Protein AF-K1TRG9-F1 (afdb_monomer_lite)

Structure (mmCIF, N/CA/C/O backbone):
data_AF-K1TRG9-F1
#
_entry.id   AF-K1TRG9-F1
#
loop_
_atom_site.group_PDB
_atom_site.id
_atom_site.type_symbol
_atom_site.label_atom_id
_atom_site.label_alt_id
_atom_site.label_comp_id
_atom_site.label_asym_id
_atom_site.label_entity_id
_atom_site.label_seq_id
_atom_site.pdbx_PDB_ins_code
_atom_site.Cartn_x
_atom_site.Cartn_y
_atom_site.Cartn_z
_atom_site.occupancy
_atom_site.B_iso_or_equiv
_atom_site.auth_seq_id
_atom_site.auth_comp_id
_atom_site.auth_asym_id
_atom_site.auth_atom_id
_atom_site.pdbx_PDB_model_num
ATOM 1 N N . LYS A 1 1 ? -5.507 -13.548 -14.618 1.00 45.72 1 LYS A N 1
ATOM 2 C CA . LYS A 1 1 ? -4.907 -13.869 -13.300 1.00 45.72 1 LYS A CA 1
ATOM 3 C C . LYS A 1 1 ? -5.043 -12.623 -12.442 1.00 45.72 1 LYS A C 1
ATOM 5 O O . LYS A 1 1 ? -4.689 -11.564 -12.940 1.00 45.72 1 LYS A O 1
ATOM 10 N N . GLN A 1 2 ? -5.684 -12.724 -11.279 1.00 33.47 2 GLN A N 1
ATOM 11 C CA . GLN A 1 2 ? -6.206 -11.573 -10.543 1.00 33.47 2 GLN A CA 1
ATOM 12 C C . GLN A 1 2 ? -5.396 -11.360 -9.267 1.00 33.47 2 GLN A C 1
ATOM 14 O O . GLN A 1 2 ? -5.412 -12.207 -8.379 1.00 33.47 2 GLN A O 1
ATOM 19 N N . PHE A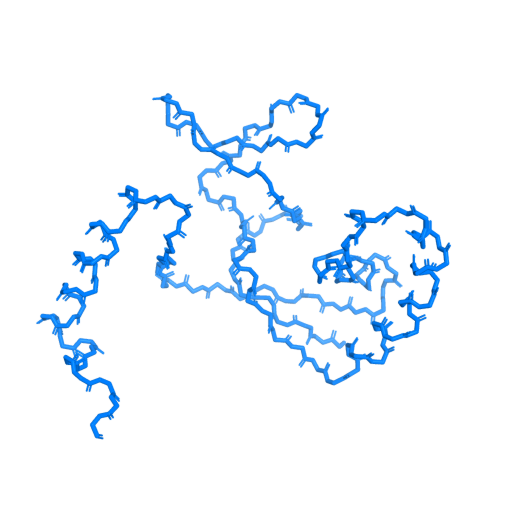 1 3 ? -4.709 -10.228 -9.185 1.00 40.53 3 PHE A N 1
ATOM 20 C CA . PHE A 1 3 ? -4.150 -9.724 -7.939 1.00 40.53 3 PHE A CA 1
ATOM 21 C C . PHE A 1 3 ? -5.210 -8.873 -7.241 1.00 40.53 3 PHE A C 1
ATOM 23 O O . PHE A 1 3 ? -5.925 -8.112 -7.894 1.00 40.53 3 PHE A O 1
ATOM 30 N N . LEU A 1 4 ? -5.359 -9.033 -5.931 1.00 37.81 4 LEU A N 1
ATOM 31 C CA . LEU A 1 4 ? -6.324 -8.290 -5.127 1.00 37.81 4 LEU A CA 1
ATOM 32 C C . LEU A 1 4 ? -5.571 -7.182 -4.399 1.00 37.81 4 LEU A C 1
ATOM 34 O O . LEU A 1 4 ? -4.815 -7.454 -3.477 1.00 37.81 4 LEU A O 1
ATOM 38 N N . LEU A 1 5 ? -5.755 -5.933 -4.806 1.00 41.53 5 LEU A N 1
ATOM 39 C CA . LEU A 1 5 ? -5.336 -4.790 -3.999 1.00 41.53 5 LEU A CA 1
ATOM 40 C C . LEU A 1 5 ? -6.487 -4.421 -3.068 1.00 41.53 5 LEU A C 1
ATOM 42 O O . LEU A 1 5 ? -7.636 -4.363 -3.516 1.00 41.53 5 LEU A O 1
ATOM 46 N N . ASN A 1 6 ? -6.193 -4.134 -1.802 1.00 36.84 6 ASN A N 1
ATOM 47 C CA . ASN A 1 6 ? -7.171 -3.496 -0.936 1.00 36.84 6 ASN A CA 1
ATOM 48 C C . ASN A 1 6 ? -7.014 -1.965 -0.980 1.00 36.84 6 ASN A C 1
ATOM 50 O O . ASN A 1 6 ? -5.927 -1.441 -0.742 1.00 36.84 6 ASN A O 1
ATOM 54 N N . PHE A 1 7 ? -8.157 -1.319 -1.223 1.00 36.22 7 PHE A N 1
ATOM 55 C CA . PHE A 1 7 ? -8.524 0.101 -1.173 1.00 36.22 7 PHE A CA 1
ATOM 56 C C . PHE A 1 7 ? -8.477 0.987 -2.447 1.00 36.22 7 PHE A C 1
ATOM 58 O O . PHE A 1 7 ? -7.432 1.321 -2.993 1.00 36.22 7 PHE A O 1
ATOM 65 N N . ALA A 1 8 ? -9.716 1.417 -2.779 1.00 35.97 8 ALA A N 1
ATOM 66 C CA . ALA A 1 8 ? -10.233 2.683 -3.337 1.00 35.97 8 ALA A CA 1
ATOM 67 C C . ALA A 1 8 ? -10.411 2.907 -4.870 1.00 35.97 8 ALA A C 1
ATOM 69 O O . ALA A 1 8 ? -10.097 2.077 -5.716 1.00 35.97 8 ALA A O 1
ATOM 70 N N . THR A 1 9 ? -11.089 4.008 -5.215 1.00 31.56 9 THR A N 1
ATOM 71 C CA . THR A 1 9 ? -12.160 4.164 -6.221 1.00 31.56 9 THR A CA 1
ATOM 72 C C . THR A 1 9 ? -11.777 4.803 -7.576 1.00 31.56 9 THR A C 1
ATOM 74 O O . THR A 1 9 ? -11.426 5.962 -7.649 1.00 31.56 9 THR A O 1
ATOM 77 N N . GLN A 1 10 ? -11.941 4.034 -8.663 1.00 28.81 10 GLN A N 1
ATOM 78 C CA . GLN A 1 10 ? -12.289 4.402 -10.060 1.00 28.81 10 GLN A CA 1
ATOM 79 C C . GLN A 1 10 ? -11.725 5.702 -10.687 1.00 28.81 10 GLN A C 1
ATOM 81 O O . GLN A 1 10 ? -12.422 6.702 -10.753 1.00 28.81 10 GLN A O 1
ATOM 86 N N . HIS A 1 11 ? -10.530 5.613 -11.281 1.00 28.73 11 HIS A N 1
ATOM 87 C CA . HIS A 1 11 ? -10.196 5.920 -12.690 1.00 28.73 11 HIS A CA 1
ATOM 88 C C . HIS A 1 11 ? -8.679 6.111 -12.798 1.00 28.73 11 HIS A C 1
ATOM 90 O O . HIS A 1 11 ? -8.142 7.105 -12.332 1.00 28.73 11 HIS A O 1
ATOM 96 N N . GLY A 1 12 ? -7.989 5.144 -13.411 1.00 44.66 12 GLY A N 1
ATOM 97 C CA . GLY A 1 12 ? -6.525 5.101 -13.398 1.00 44.66 12 GLY A CA 1
ATOM 98 C C . GLY A 1 12 ? -5.994 4.667 -12.029 1.00 44.66 12 GLY A C 1
ATOM 99 O O . GLY A 1 12 ? -6.500 5.067 -10.985 1.00 44.66 12 GLY A O 1
ATOM 100 N N . TYR A 1 13 ? -5.010 3.776 -12.020 1.00 49.56 13 TYR A N 1
ATOM 101 C CA . TYR A 1 13 ? -4.344 3.369 -10.788 1.00 49.56 13 TYR A CA 1
ATOM 102 C C . TYR A 1 13 ? -2.949 3.971 -10.808 1.00 49.56 13 TYR A C 1
ATOM 104 O O . TYR A 1 13 ? -2.077 3.490 -11.528 1.00 49.56 13 TYR A O 1
ATOM 112 N N . THR A 1 14 ? -2.761 5.031 -10.030 1.00 52.66 14 THR A N 1
ATOM 113 C CA . THR A 1 14 ? -1.453 5.636 -9.793 1.00 52.66 14 THR A CA 1
ATOM 114 C C . THR A 1 14 ? -1.046 5.307 -8.366 1.00 52.66 14 THR A C 1
ATOM 116 O O . THR A 1 14 ? -1.781 5.570 -7.417 1.00 52.66 14 THR A O 1
ATOM 119 N N . PHE A 1 15 ? 0.116 4.677 -8.203 1.00 55.91 15 PHE A N 1
ATOM 120 C CA . PHE A 1 15 ? 0.677 4.437 -6.879 1.00 55.91 15 PHE A CA 1
ATOM 121 C C . PHE A 1 15 ? 1.374 5.710 -6.406 1.00 55.91 15 PHE A C 1
ATOM 123 O O . PHE A 1 15 ? 2.477 6.025 -6.846 1.00 55.91 15 PHE A O 1
ATOM 130 N N . TYR A 1 16 ? 0.722 6.438 -5.509 1.00 59.59 16 TYR A N 1
ATOM 131 C CA . TYR A 1 16 ? 1.272 7.650 -4.920 1.00 59.59 16 TYR A CA 1
ATOM 132 C C . TYR A 1 16 ? 2.192 7.310 -3.739 1.00 59.59 16 TYR A C 1
ATOM 134 O O . TYR A 1 16 ? 1.754 6.724 -2.752 1.00 59.59 16 TYR A O 1
ATOM 142 N N . GLY A 1 17 ? 3.472 7.680 -3.825 1.00 55.31 17 GLY A N 1
ATOM 143 C CA . GLY A 1 17 ? 4.453 7.435 -2.756 1.00 55.31 17 GLY A CA 1
ATOM 144 C C . GLY A 1 17 ? 4.593 8.560 -1.720 1.00 55.31 17 GLY A C 1
ATOM 145 O O . GLY A 1 17 ? 5.151 8.337 -0.649 1.00 55.31 17 GLY A O 1
ATOM 146 N N . ARG A 1 18 ? 4.126 9.780 -2.023 1.00 60.44 18 ARG A N 1
ATOM 147 C CA . ARG A 1 18 ? 4.324 10.984 -1.191 1.00 60.44 18 ARG A CA 1
ATOM 148 C C . ARG A 1 18 ? 3.080 11.872 -1.215 1.00 60.44 18 ARG A C 1
ATOM 150 O O . ARG A 1 18 ? 3.031 12.856 -1.949 1.00 60.44 18 ARG A O 1
ATOM 157 N N . ILE A 1 19 ? 2.081 11.504 -0.419 1.00 63.16 19 ILE A N 1
ATOM 158 C CA . ILE A 1 19 ? 0.863 12.298 -0.217 1.00 63.16 19 ILE A CA 1
ATOM 159 C C . ILE A 1 19 ? 0.984 13.078 1.091 1.00 63.16 19 ILE A C 1
ATOM 161 O O . ILE A 1 19 ? 1.457 12.540 2.093 1.00 63.16 19 ILE A O 1
ATOM 165 N N . LYS A 1 20 ? 0.560 14.342 1.085 1.00 65.62 20 LYS A N 1
ATOM 166 C CA . LYS A 1 20 ? 0.475 15.193 2.278 1.00 65.62 20 LYS A CA 1
ATOM 167 C C . LYS A 1 20 ? -0.825 15.989 2.260 1.00 65.62 20 LYS A C 1
ATOM 169 O O . LYS A 1 20 ? -1.298 16.351 1.187 1.00 65.62 20 LYS A O 1
ATOM 174 N N . SER A 1 21 ? -1.370 16.309 3.431 1.00 66.00 21 SER A N 1
ATOM 175 C CA . SER A 1 21 ? -2.383 17.362 3.541 1.00 66.00 21 SER A CA 1
ATOM 176 C C . SER A 1 21 ? -1.701 18.707 3.789 1.00 66.00 21 SER A C 1
ATOM 178 O O . SER A 1 21 ? -0.794 18.803 4.619 1.00 66.00 21 SER A O 1
ATOM 180 N N . THR A 1 22 ? -2.131 19.751 3.091 1.00 71.12 22 THR A N 1
ATOM 181 C CA . THR A 1 22 ? -1.689 21.125 3.354 1.00 71.12 22 THR A CA 1
ATOM 182 C C . THR A 1 22 ? -2.469 21.733 4.522 1.00 71.12 22 THR A C 1
ATOM 184 O O . THR A 1 22 ? -3.508 21.216 4.934 1.00 71.12 22 THR A O 1
ATOM 187 N N . THR A 1 23 ? -1.991 22.861 5.054 1.00 65.75 23 THR A N 1
ATOM 188 C CA . THR A 1 23 ? -2.688 23.642 6.097 1.00 65.75 23 THR A CA 1
ATOM 189 C C . THR A 1 23 ? -4.069 24.138 5.667 1.00 65.75 23 THR A C 1
ATOM 191 O O . THR A 1 23 ? -4.912 24.384 6.521 1.00 65.75 23 THR A O 1
ATOM 194 N N . ASP A 1 24 ? -4.319 24.219 4.358 1.00 69.44 24 ASP A N 1
ATOM 195 C CA . ASP A 1 24 ? -5.600 24.635 3.777 1.00 69.44 24 ASP A CA 1
ATOM 196 C C . ASP A 1 24 ? -6.559 23.449 3.553 1.00 69.44 24 ASP A C 1
ATOM 198 O O . ASP A 1 24 ? -7.578 23.591 2.880 1.00 69.44 24 ASP A O 1
ATOM 202 N N . GLY A 1 25 ? -6.216 22.257 4.060 1.00 67.81 25 GLY A N 1
ATOM 203 C CA . GLY A 1 25 ? -7.031 21.045 3.946 1.00 67.81 25 GLY A CA 1
ATOM 204 C C . GLY A 1 25 ? -6.946 20.333 2.593 1.00 67.81 25 GLY A C 1
ATOM 205 O O . GLY A 1 25 ? -7.646 19.348 2.384 1.00 67.81 25 GLY A O 1
ATOM 206 N N . LYS A 1 26 ? -6.087 20.781 1.668 1.00 75.25 26 LYS A N 1
ATOM 207 C CA . LYS A 1 26 ? -5.929 20.131 0.356 1.00 75.25 26 LYS A CA 1
ATOM 208 C C . LYS A 1 26 ? -5.022 18.912 0.460 1.00 75.25 26 LYS A C 1
ATOM 210 O O . LYS A 1 26 ? -3.964 18.980 1.083 1.00 75.25 26 LYS A O 1
ATOM 215 N N . ILE A 1 27 ? -5.394 17.827 -0.210 1.00 74.75 27 ILE A N 1
ATOM 216 C CA . ILE A 1 27 ? -4.544 16.645 -0.367 1.00 74.75 27 ILE A CA 1
ATOM 217 C C . ILE A 1 27 ? -3.663 16.857 -1.596 1.00 74.75 27 ILE A C 1
ATOM 219 O O . ILE A 1 27 ? -4.171 17.108 -2.687 1.00 74.75 27 ILE A O 1
ATOM 223 N N . VAL A 1 28 ? -2.345 16.778 -1.420 1.00 76.00 28 VAL A N 1
ATOM 224 C CA . VAL A 1 28 ? -1.372 16.970 -2.500 1.00 76.00 28 VAL A CA 1
ATOM 225 C C . VAL A 1 28 ? -0.442 15.775 -2.634 1.00 76.00 28 VAL A C 1
ATOM 227 O O . VAL A 1 28 ? 0.049 15.227 -1.643 1.00 76.00 28 VAL A O 1
ATOM 230 N N . PHE A 1 29 ? -0.171 15.396 -3.877 1.00 72.06 29 PHE A N 1
ATOM 231 C CA . PHE A 1 29 ? 0.867 14.448 -4.249 1.00 72.06 29 PHE A CA 1
ATOM 232 C C . PHE A 1 29 ? 2.113 15.196 -4.727 1.00 72.06 29 PHE A C 1
ATOM 234 O O . PHE A 1 29 ? 2.020 16.136 -5.512 1.00 72.06 29 PHE A O 1
ATOM 241 N N . HIS A 1 30 ? 3.285 14.784 -4.242 1.00 66.44 30 HIS A N 1
ATOM 242 C CA . HIS A 1 30 ? 4.578 15.294 -4.703 1.00 66.44 30 HIS A CA 1
ATOM 243 C C . HIS A 1 30 ? 5.403 14.180 -5.340 1.00 66.44 30 HIS A C 1
ATOM 245 O O . HIS A 1 30 ? 5.888 13.291 -4.633 1.00 66.44 30 HIS A O 1
ATOM 251 N N . ASP A 1 31 ? 5.694 14.293 -6.634 1.00 60.31 31 ASP A N 1
ATOM 252 C CA . ASP A 1 31 ? 6.656 13.406 -7.292 1.00 60.31 31 ASP A CA 1
ATOM 253 C C . ASP A 1 31 ? 7.792 14.139 -7.990 1.00 60.31 31 ASP A C 1
ATOM 255 O O . ASP A 1 31 ? 7.895 14.172 -9.210 1.00 60.31 31 ASP A O 1
ATOM 259 N N . GLY A 1 32 ? 8.646 14.789 -7.196 1.00 54.84 32 GLY A N 1
ATOM 260 C CA . GLY A 1 32 ? 9.869 15.430 -7.697 1.00 54.84 32 GLY A CA 1
ATOM 261 C C . GLY A 1 32 ? 9.651 16.611 -8.658 1.00 54.84 32 GLY A C 1
ATOM 262 O O . GLY A 1 32 ? 10.636 17.207 -9.086 1.00 54.84 32 GLY A O 1
ATOM 263 N N . GLY A 1 33 ? 8.395 16.953 -8.962 1.00 64.62 33 GLY A N 1
ATOM 264 C CA . GLY A 1 33 ? 7.938 18.099 -9.745 1.00 64.62 33 GLY A CA 1
ATOM 265 C C . GLY A 1 33 ? 6.899 18.932 -8.982 1.00 64.62 33 GLY A C 1
ATOM 266 O O . GLY A 1 33 ? 6.956 19.009 -7.757 1.00 64.62 33 GLY A O 1
ATOM 267 N N . ALA A 1 34 ? 5.974 19.571 -9.706 1.00 65.75 34 ALA A N 1
ATOM 268 C CA . ALA A 1 34 ? 4.923 20.407 -9.121 1.00 65.75 34 ALA A CA 1
ATOM 269 C C . ALA A 1 34 ? 3.855 19.583 -8.381 1.00 65.75 34 ALA A C 1
ATOM 271 O O . ALA A 1 34 ? 3.542 18.462 -8.778 1.00 65.75 34 ALA A O 1
ATOM 272 N N . ASP A 1 35 ? 3.286 20.174 -7.333 1.00 73.19 35 ASP A N 1
ATOM 273 C CA . ASP A 1 35 ? 2.234 19.581 -6.511 1.00 73.19 35 ASP A CA 1
ATOM 274 C C . ASP A 1 35 ? 0.974 19.309 -7.332 1.00 73.19 35 ASP A C 1
ATOM 276 O O . ASP A 1 35 ? 0.393 20.222 -7.927 1.00 73.19 35 ASP A O 1
ATOM 280 N N . GLU A 1 36 ? 0.507 18.065 -7.304 1.00 76.75 36 GLU A N 1
ATOM 281 C CA . GLU A 1 36 ? -0.779 17.691 -7.880 1.00 76.75 36 GLU A CA 1
ATOM 282 C C . GLU A 1 36 ? -1.830 17.613 -6.772 1.00 76.75 36 GLU A C 1
ATOM 284 O O . GLU A 1 36 ? -1.651 16.903 -5.780 1.00 76.75 36 GLU A O 1
ATOM 289 N N . VAL A 1 37 ? -2.927 18.360 -6.923 1.00 78.62 37 VAL A N 1
ATOM 290 C CA . VAL A 1 37 ? -4.048 18.315 -5.977 1.00 78.62 37 VAL A CA 1
ATOM 291 C C . VAL A 1 37 ? -4.884 17.077 -6.270 1.00 78.62 37 VAL A C 1
ATOM 293 O O . VAL A 1 37 ? -5.410 16.926 -7.371 1.00 78.62 37 VAL A O 1
ATOM 296 N N . LEU A 1 38 ? -5.032 16.217 -5.268 1.00 75.81 38 LEU A N 1
ATOM 297 C CA . LEU A 1 38 ? -5.865 15.024 -5.333 1.00 75.81 38 LEU A CA 1
ATOM 298 C C . LEU A 1 38 ? -7.248 15.316 -4.745 1.00 75.81 38 LEU A C 1
ATOM 300 O O . LEU A 1 38 ? -7.379 16.051 -3.763 1.00 75.81 38 LEU A O 1
ATOM 304 N N . ALA A 1 39 ? -8.285 14.716 -5.330 1.00 77.00 39 ALA A N 1
ATOM 305 C CA . ALA A 1 39 ? -9.620 14.720 -4.739 1.00 77.00 39 ALA A CA 1
ATOM 306 C C . ALA A 1 39 ? -9.629 13.903 -3.434 1.00 77.00 39 ALA A C 1
ATOM 308 O O . ALA A 1 39 ? -8.867 12.945 -3.295 1.00 77.00 39 ALA A O 1
ATOM 309 N N . GLU A 1 40 ? -10.498 14.251 -2.485 1.00 72.31 40 GLU A N 1
ATOM 310 C CA . GLU A 1 40 ? -10.585 13.567 -1.184 1.00 72.31 40 GLU A CA 1
ATOM 311 C C . GLU A 1 40 ? -10.937 12.077 -1.298 1.00 72.31 40 GLU A C 1
ATOM 313 O O . GLU A 1 40 ? -10.534 11.272 -0.461 1.00 72.31 40 GLU A O 1
ATOM 318 N N . ASP A 1 41 ? -11.650 11.697 -2.356 1.00 70.31 41 ASP A N 1
ATOM 319 C CA . ASP A 1 41 ? -12.040 10.324 -2.668 1.00 70.31 41 ASP A CA 1
ATOM 320 C C . ASP A 1 41 ? -11.023 9.587 -3.558 1.00 70.31 41 ASP A C 1
ATOM 322 O O . ASP A 1 41 ? -11.294 8.479 -4.034 1.00 70.31 41 ASP A O 1
ATOM 326 N N . THR A 1 42 ? -9.838 10.172 -3.779 1.00 67.75 42 THR A N 1
ATOM 327 C CA . THR A 1 42 ? -8.798 9.568 -4.619 1.00 67.75 42 THR A CA 1
ATOM 328 C C . THR A 1 42 ? -8.314 8.244 -4.022 1.00 67.75 42 THR A C 1
ATOM 330 O O . THR A 1 42 ? -7.917 8.196 -2.853 1.00 67.75 42 THR A O 1
ATOM 333 N N . PRO A 1 43 ? -8.259 7.157 -4.816 1.00 66.38 43 PRO A N 1
ATOM 334 C CA . PRO A 1 43 ? -7.677 5.912 -4.366 1.00 66.38 43 PRO A CA 1
ATOM 335 C C . PRO A 1 43 ? -6.227 6.015 -3.947 1.00 66.38 43 PRO A C 1
ATOM 337 O O . PRO A 1 43 ? -5.380 6.465 -4.717 1.00 66.38 43 PRO A O 1
ATOM 340 N N . VAL A 1 44 ? -5.928 5.442 -2.785 1.00 65.62 44 VAL A N 1
ATOM 341 C CA . VAL A 1 44 ? -4.559 5.242 -2.324 1.00 65.62 44 VAL A CA 1
ATOM 342 C C . VAL A 1 44 ? -4.359 3.795 -1.892 1.00 65.62 44 VAL A C 1
ATOM 344 O O . VAL A 1 44 ? -5.215 3.187 -1.248 1.00 65.62 44 VAL A O 1
ATOM 347 N N . SER A 1 45 ? -3.212 3.229 -2.262 1.00 66.50 45 S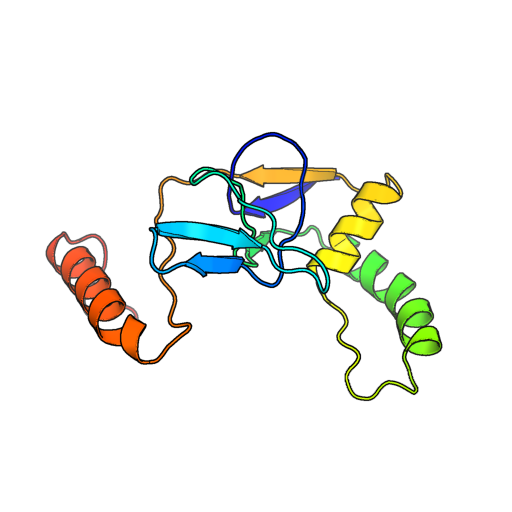ER A N 1
ATOM 348 C CA . SER A 1 45 ? -2.807 1.908 -1.789 1.00 66.50 45 SER A CA 1
ATOM 349 C C . SER A 1 45 ? -2.213 2.031 -0.392 1.00 66.50 45 SER A C 1
ATOM 351 O O . SER A 1 45 ? -1.187 2.682 -0.210 1.00 66.50 45 SER A O 1
ATOM 353 N N . MET A 1 46 ? -2.799 1.324 0.572 1.00 70.44 46 MET A N 1
ATOM 354 C CA . MET A 1 46 ? -2.264 1.215 1.937 1.00 70.44 46 MET A CA 1
ATOM 355 C C . MET A 1 46 ? -1.315 0.019 2.098 1.00 70.44 46 MET A C 1
ATOM 357 O O . MET A 1 46 ? -1.154 -0.520 3.190 1.00 70.44 46 MET A O 1
ATOM 361 N N . ASN A 1 47 ? -0.703 -0.417 0.991 1.00 73.06 47 ASN A N 1
ATOM 362 C CA . ASN A 1 47 ?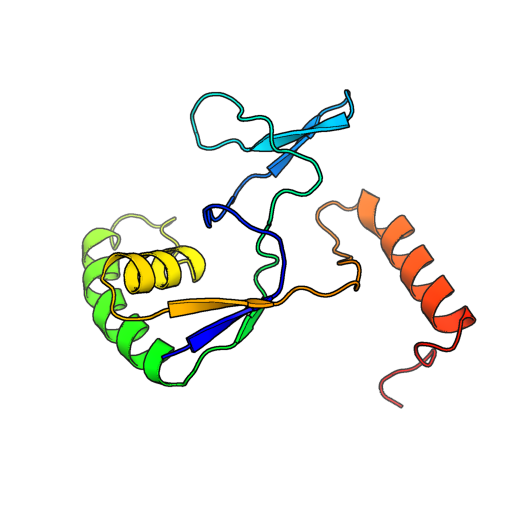 0.252 -1.523 0.924 1.00 73.06 47 ASN A CA 1
ATOM 363 C C . ASN A 1 47 ? -0.308 -2.891 1.371 1.00 73.06 47 ASN A C 1
ATOM 365 O O . ASN A 1 47 ? 0.431 -3.758 1.834 1.00 73.06 47 ASN A O 1
ATOM 369 N N . LEU A 1 48 ? -1.617 -3.104 1.206 1.00 77.56 48 LEU A N 1
ATOM 370 C CA . LEU A 1 48 ? -2.276 -4.382 1.461 1.00 77.56 48 LEU A CA 1
ATOM 371 C C . LEU A 1 48 ? -2.608 -5.074 0.136 1.00 77.56 48 LEU A C 1
ATOM 373 O O . LEU A 1 48 ? -3.517 -4.663 -0.591 1.00 77.56 48 LEU A O 1
ATOM 377 N N . PHE A 1 49 ? -1.877 -6.149 -0.152 1.00 79.25 49 PHE A N 1
ATOM 378 C CA . PHE A 1 49 ? -1.999 -6.911 -1.388 1.00 79.25 49 PHE A CA 1
ATOM 379 C C . PHE A 1 49 ? -2.294 -8.389 -1.115 1.00 79.25 49 PHE A C 1
ATOM 381 O O . PHE A 1 49 ? -1.704 -9.010 -0.235 1.00 79.25 49 PHE A O 1
ATOM 388 N N . GLY A 1 50 ? -3.176 -8.960 -1.925 1.00 83.81 50 GLY A N 1
ATOM 389 C CA . GLY A 1 50 ? -3.408 -10.386 -2.077 1.00 83.81 50 GLY A CA 1
ATOM 390 C C . GLY A 1 50 ? -2.860 -10.851 -3.422 1.00 83.81 50 GLY A C 1
ATOM 391 O O . GLY A 1 50 ? -3.321 -10.410 -4.479 1.00 83.81 50 GLY A O 1
ATOM 392 N N . PHE A 1 51 ? -1.886 -11.755 -3.382 1.00 85.00 51 PHE A N 1
ATOM 393 C CA . PHE A 1 51 ? -1.232 -12.293 -4.569 1.00 85.00 51 PHE A CA 1
ATOM 394 C C . PHE A 1 51 ? -1.459 -13.795 -4.698 1.00 85.00 51 PHE A C 1
ATOM 396 O O . PHE A 1 51 ? -1.524 -14.519 -3.705 1.00 85.00 51 PHE A O 1
ATOM 403 N N . THR A 1 52 ? -1.527 -14.272 -5.936 1.00 87.06 52 THR A N 1
ATOM 404 C CA . THR A 1 52 ? -1.353 -15.692 -6.238 1.00 87.06 52 THR A CA 1
ATOM 405 C C . THR A 1 52 ? 0.149 -16.033 -6.268 1.00 87.06 52 THR A C 1
ATOM 407 O O . THR A 1 52 ? 0.967 -15.142 -6.523 1.00 87.06 52 THR A O 1
ATOM 410 N N . PRO A 1 53 ? 0.560 -17.293 -6.002 1.00 88.31 53 PRO A N 1
ATOM 411 C CA . PRO A 1 53 ? 1.979 -17.658 -5.878 1.00 88.31 53 PRO A CA 1
ATOM 412 C C . PRO A 1 53 ? 2.858 -17.320 -7.093 1.00 88.31 53 PRO A C 1
ATOM 414 O O . PRO A 1 53 ? 4.059 -17.102 -6.947 1.00 88.31 53 PRO A O 1
ATOM 417 N N . ASP A 1 54 ? 2.273 -17.228 -8.288 1.00 88.06 54 ASP A N 1
ATOM 418 C CA . ASP A 1 54 ? 2.955 -16.808 -9.517 1.00 88.06 54 ASP A CA 1
ATOM 419 C C . ASP A 1 54 ? 3.570 -15.402 -9.433 1.00 88.06 54 ASP A C 1
ATOM 421 O O . ASP A 1 54 ? 4.573 -15.148 -10.098 1.00 88.06 54 ASP A O 1
ATOM 425 N N . PHE A 1 55 ? 3.072 -14.523 -8.555 1.00 88.44 55 PHE A N 1
ATOM 426 C CA . PHE A 1 55 ? 3.703 -13.226 -8.293 1.00 88.44 55 PHE A CA 1
ATOM 427 C C . PHE A 1 55 ? 5.181 -13.361 -7.897 1.00 88.44 55 PHE A C 1
ATOM 429 O O . PHE A 1 55 ? 6.016 -12.574 -8.346 1.00 88.44 55 PHE A O 1
ATOM 436 N N . PHE A 1 56 ? 5.529 -14.376 -7.101 1.00 90.00 56 PHE A N 1
ATOM 437 C CA . PHE A 1 56 ? 6.913 -14.609 -6.684 1.00 90.00 56 PHE A CA 1
ATOM 438 C C . PHE A 1 56 ? 7.793 -15.090 -7.836 1.00 90.00 56 PHE A C 1
ATOM 440 O O . PHE A 1 56 ? 8.971 -14.739 -7.884 1.00 90.00 56 PHE A O 1
ATOM 447 N N . VAL A 1 57 ? 7.229 -15.853 -8.776 1.00 91.19 57 VAL A N 1
ATOM 448 C CA . VAL A 1 57 ? 7.941 -16.297 -9.982 1.00 91.19 57 VAL A CA 1
ATOM 449 C C . VAL A 1 57 ? 8.302 -15.082 -10.829 1.00 91.19 57 VAL A C 1
ATOM 451 O O . VAL A 1 57 ? 9.482 -14.844 -11.080 1.00 91.19 57 VAL A O 1
ATOM 454 N N . TYR A 1 58 ? 7.310 -14.247 -11.149 1.00 90.44 58 TYR A N 1
ATOM 455 C CA . TYR A 1 58 ? 7.528 -13.026 -11.920 1.00 90.44 58 TYR A CA 1
ATOM 456 C C . TYR A 1 58 ? 8.501 -12.064 -11.232 1.00 90.44 58 TYR A C 1
ATOM 458 O O . TYR A 1 58 ? 9.398 -11.512 -11.870 1.00 90.44 58 TYR A O 1
ATOM 466 N N . SER A 1 59 ? 8.346 -11.882 -9.918 1.00 91.31 59 SER A N 1
ATOM 467 C CA . SER A 1 59 ? 9.220 -11.006 -9.135 1.00 91.31 59 SER A CA 1
ATOM 468 C C . SER A 1 59 ? 10.661 -11.495 -9.176 1.00 91.31 59 SER A C 1
ATOM 470 O O . SER A 1 59 ? 11.564 -10.697 -9.391 1.00 91.31 59 SER A O 1
ATOM 472 N N . LYS A 1 60 ? 10.893 -12.805 -9.031 1.00 91.69 60 LYS A N 1
ATOM 473 C CA . LYS A 1 60 ? 12.237 -13.394 -9.065 1.00 91.69 60 LYS A CA 1
ATOM 474 C C . LYS A 1 60 ? 12.896 -13.267 -10.438 1.00 91.69 60 LYS A C 1
ATOM 476 O O . LYS A 1 60 ? 14.092 -12.988 -10.510 1.00 91.69 60 LYS A O 1
ATOM 481 N N . GLU A 1 61 ? 12.137 -13.476 -11.510 1.00 91.50 61 GLU A N 1
ATOM 482 C CA . GLU A 1 61 ? 12.634 -13.320 -12.880 1.00 91.50 61 GLU A CA 1
ATOM 483 C C . GLU A 1 61 ? 13.057 -11.875 -13.152 1.00 91.50 61 GLU A C 1
ATOM 485 O O . GLU A 1 61 ? 14.185 -11.632 -13.585 1.00 91.50 61 GLU A O 1
ATOM 490 N N . TYR A 1 62 ? 12.195 -10.912 -12.815 1.00 91.19 62 TYR A N 1
ATOM 491 C CA . TYR A 1 62 ? 12.482 -9.496 -13.032 1.00 91.19 62 TYR A CA 1
ATOM 492 C C . TYR A 1 62 ? 13.553 -8.940 -12.085 1.00 91.19 62 TYR A C 1
ATOM 494 O O . TYR A 1 62 ? 14.332 -8.069 -12.476 1.00 91.19 62 TYR A O 1
ATOM 502 N N . PHE A 1 63 ? 13.643 -9.463 -10.859 1.00 93.50 63 PHE A N 1
ATOM 503 C CA . PHE A 1 63 ? 14.603 -8.996 -9.860 1.00 93.50 63 PHE A CA 1
ATOM 504 C C . PHE A 1 63 ? 16.047 -9.075 -10.356 1.00 93.50 63 PHE A C 1
ATOM 506 O O . PHE A 1 63 ? 16.837 -8.192 -10.048 1.00 93.50 63 PHE A O 1
ATOM 513 N N . ARG A 1 64 ? 16.396 -10.077 -11.175 1.00 92.19 64 ARG A N 1
ATOM 514 C CA . ARG A 1 64 ? 17.742 -10.181 -11.767 1.00 92.19 64 ARG A CA 1
ATOM 515 C C . ARG A 1 64 ? 18.072 -8.969 -12.637 1.00 92.19 64 ARG A C 1
ATOM 517 O O . ARG A 1 64 ? 19.138 -8.382 -12.491 1.00 92.19 64 ARG A O 1
ATOM 524 N N . THR A 1 65 ? 17.149 -8.580 -13.513 1.00 92.50 65 THR A N 1
ATOM 525 C CA . THR A 1 65 ? 17.302 -7.404 -14.380 1.00 92.50 65 THR A CA 1
ATOM 526 C C . THR A 1 65 ? 17.329 -6.117 -13.565 1.00 92.50 65 THR A C 1
ATOM 528 O O . THR A 1 65 ? 18.172 -5.256 -13.804 1.00 92.50 65 THR A O 1
ATOM 531 N N . TRP A 1 66 ? 16.434 -5.997 -12.581 1.00 93.94 66 TRP A N 1
ATOM 532 C CA . TRP A 1 66 ? 16.396 -4.837 -11.697 1.00 93.94 66 TRP A CA 1
ATOM 533 C C . TRP A 1 66 ? 17.696 -4.689 -10.897 1.00 93.94 66 TRP A C 1
ATOM 535 O O . TRP A 1 66 ? 18.231 -3.586 -10.810 1.00 93.94 66 TRP A O 1
ATOM 545 N N . PHE A 1 67 ? 18.229 -5.791 -10.363 1.00 92.50 67 PHE A N 1
ATOM 546 C CA . PHE A 1 67 ? 19.459 -5.803 -9.580 1.00 92.50 67 PHE A CA 1
ATOM 547 C C . PHE A 1 67 ? 20.652 -5.334 -10.409 1.00 92.50 67 PHE A C 1
ATOM 549 O O . PHE A 1 67 ? 21.334 -4.408 -9.987 1.00 92.50 67 PHE A O 1
ATOM 556 N N . GLU A 1 68 ? 20.873 -5.886 -11.606 1.00 93.75 68 GLU A N 1
ATOM 557 C CA . GLU A 1 68 ? 21.994 -5.449 -12.455 1.00 93.75 68 GLU A CA 1
ATOM 558 C C . GLU A 1 68 ? 21.919 -3.956 -12.798 1.00 93.75 68 GLU A C 1
ATOM 560 O O . GLU A 1 68 ? 22.937 -3.268 -12.782 1.00 93.75 68 GLU A O 1
ATOM 565 N N . ALA A 1 69 ? 20.712 -3.431 -13.031 1.00 92.81 69 ALA A N 1
ATOM 566 C CA . ALA A 1 69 ? 20.508 -2.014 -13.322 1.00 92.81 69 ALA A CA 1
ATOM 567 C C . ALA A 1 69 ? 20.718 -1.090 -12.106 1.00 92.81 69 ALA A C 1
ATOM 569 O O . ALA A 1 69 ? 20.949 0.103 -12.287 1.00 92.81 69 ALA A O 1
ATOM 570 N N . ASN A 1 70 ? 20.624 -1.609 -10.876 1.00 92.62 70 ASN A N 1
ATOM 571 C CA . ASN A 1 70 ? 20.618 -0.801 -9.650 1.00 92.62 70 ASN A CA 1
ATOM 572 C C . ASN A 1 70 ? 21.732 -1.153 -8.652 1.00 92.62 70 ASN A C 1
ATOM 574 O O . ASN A 1 70 ? 21.829 -0.506 -7.613 1.00 92.62 70 ASN A O 1
ATOM 578 N N . ARG A 1 71 ? 22.590 -2.135 -8.950 1.00 90.19 71 ARG A N 1
ATOM 579 C CA . ARG A 1 71 ? 23.595 -2.691 -8.021 1.00 90.19 71 ARG A CA 1
ATOM 580 C C . ARG A 1 71 ? 24.552 -1.660 -7.410 1.00 90.19 71 ARG A C 1
ATOM 582 O O . ARG A 1 71 ? 25.062 -1.876 -6.319 1.00 90.19 71 ARG A O 1
ATOM 589 N N . GLU A 1 72 ? 24.815 -0.559 -8.114 1.00 93.44 72 GLU A N 1
ATOM 590 C CA . GLU A 1 72 ? 25.726 0.505 -7.665 1.00 93.44 72 GLU A CA 1
ATOM 591 C C . GLU A 1 72 ? 25.009 1.570 -6.820 1.00 93.44 72 GLU A C 1
ATOM 593 O O . GLU A 1 72 ? 25.645 2.357 -6.117 1.00 93.44 72 GLU A O 1
ATOM 598 N N . ASN A 1 73 ? 23.674 1.580 -6.836 1.00 93.19 73 ASN A N 1
ATOM 599 C CA . ASN A 1 73 ? 22.862 2.489 -6.046 1.00 93.19 73 ASN A CA 1
ATOM 600 C C . ASN A 1 73 ? 22.502 1.849 -4.699 1.00 93.19 73 ASN A C 1
ATOM 602 O O . ASN A 1 73 ? 21.518 1.126 -4.568 1.00 93.19 73 ASN A O 1
ATOM 606 N N . ILE A 1 74 ? 23.263 2.196 -3.661 1.00 90.25 74 ILE A N 1
ATOM 607 C CA . ILE A 1 74 ? 23.065 1.704 -2.286 1.00 90.25 74 ILE A CA 1
ATOM 608 C C . ILE A 1 74 ? 21.719 2.097 -1.652 1.00 90.25 74 ILE A C 1
ATOM 610 O O . ILE A 1 74 ? 21.377 1.588 -0.589 1.00 90.25 74 ILE A O 1
ATOM 614 N N . LYS A 1 75 ? 20.975 3.025 -2.267 1.00 90.88 75 LYS A N 1
ATOM 615 C CA . LYS A 1 75 ? 19.636 3.447 -1.832 1.00 90.88 75 LYS A CA 1
ATOM 616 C C . LYS A 1 75 ? 18.523 2.855 -2.698 1.00 90.88 75 LYS A C 1
ATOM 618 O O . LYS A 1 75 ? 17.374 3.256 -2.548 1.00 90.88 75 LYS A O 1
ATOM 623 N N . ALA A 1 76 ? 18.847 1.976 -3.646 1.00 90.50 76 ALA A N 1
ATOM 624 C CA . ALA A 1 76 ? 17.840 1.374 -4.501 1.00 90.50 76 ALA A CA 1
ATOM 625 C C . ALA A 1 76 ? 16.948 0.422 -3.698 1.00 90.50 76 ALA A C 1
ATOM 627 O O . ALA A 1 76 ? 17.431 -0.478 -3.012 1.00 90.50 76 ALA A O 1
ATOM 628 N N . GLU A 1 77 ? 15.636 0.595 -3.835 1.00 90.25 77 GLU A N 1
ATOM 629 C CA . GLU A 1 77 ? 14.628 -0.238 -3.185 1.00 90.25 77 GLU A CA 1
ATOM 630 C C . GLU A 1 77 ? 13.737 -0.899 -4.242 1.00 90.25 77 GLU A C 1
ATOM 632 O O . GLU A 1 77 ? 13.265 -0.257 -5.185 1.00 90.25 77 GLU A O 1
ATOM 637 N N . PHE A 1 78 ? 13.512 -2.206 -4.099 1.00 89.19 78 PHE A N 1
ATOM 638 C CA . PHE A 1 78 ? 12.644 -2.965 -4.995 1.00 89.19 78 PHE A CA 1
ATOM 639 C C . PHE A 1 78 ? 11.210 -2.968 -4.457 1.00 89.19 78 PHE A C 1
ATOM 641 O O . PHE A 1 78 ? 10.823 -3.825 -3.660 1.00 89.19 78 PHE A O 1
ATOM 648 N N . TYR A 1 79 ? 10.421 -1.976 -4.868 1.00 85.88 79 TYR A N 1
ATOM 649 C CA . TYR A 1 79 ? 9.062 -1.793 -4.365 1.00 85.88 79 TYR A CA 1
ATOM 650 C C . TYR A 1 79 ? 8.041 -2.735 -5.022 1.00 85.88 79 TYR A C 1
ATOM 652 O O . TYR A 1 79 ? 7.980 -2.876 -6.247 1.00 85.88 79 TYR A O 1
ATOM 660 N N . ILE A 1 80 ? 7.150 -3.297 -4.198 1.00 86.12 80 ILE A N 1
ATOM 661 C CA . ILE A 1 80 ? 6.000 -4.106 -4.639 1.00 86.12 80 ILE A CA 1
ATOM 662 C C . ILE A 1 80 ? 5.113 -3.336 -5.641 1.00 86.12 80 ILE A C 1
ATOM 664 O O . ILE A 1 80 ? 4.842 -3.889 -6.710 1.00 86.12 80 ILE A O 1
ATOM 668 N N . PRO A 1 81 ? 4.702 -2.072 -5.381 1.00 81.00 81 PRO A N 1
ATOM 669 C CA . PRO A 1 81 ? 3.958 -1.258 -6.346 1.00 81.00 81 PRO A CA 1
ATOM 670 C C . PRO A 1 81 ? 4.575 -1.201 -7.745 1.00 81.00 81 PRO A C 1
ATOM 672 O O . PRO A 1 81 ? 3.864 -1.335 -8.738 1.00 81.00 81 PRO A O 1
ATOM 675 N N . THR A 1 82 ? 5.898 -1.054 -7.840 1.00 83.56 82 THR A N 1
ATOM 676 C CA . THR A 1 82 ? 6.608 -0.980 -9.123 1.00 83.56 82 THR A CA 1
ATOM 677 C C . THR A 1 82 ? 6.521 -2.301 -9.882 1.00 83.56 82 THR A C 1
ATOM 679 O O . THR A 1 82 ? 6.260 -2.303 -11.085 1.00 83.56 82 THR A O 1
ATOM 682 N N . MET A 1 83 ? 6.676 -3.429 -9.182 1.00 86.75 83 MET A N 1
ATOM 683 C CA . MET A 1 83 ? 6.526 -4.754 -9.785 1.00 86.75 83 MET A CA 1
ATOM 684 C C . MET A 1 83 ? 5.089 -4.998 -10.265 1.00 86.75 83 MET A C 1
ATOM 686 O O . MET A 1 83 ? 4.876 -5.485 -11.375 1.00 86.75 83 MET A O 1
ATOM 690 N N . VAL A 1 84 ? 4.094 -4.620 -9.459 1.00 84.75 84 VAL A N 1
ATOM 691 C CA . VAL A 1 84 ? 2.674 -4.741 -9.821 1.00 84.75 84 VAL A CA 1
ATOM 692 C C . VAL A 1 84 ? 2.345 -3.883 -11.046 1.00 84.75 84 VAL A C 1
ATOM 694 O O . VAL A 1 84 ? 1.750 -4.393 -11.993 1.00 84.75 84 VAL A O 1
ATOM 697 N N . ASN A 1 85 ? 2.791 -2.623 -11.074 1.00 82.62 85 ASN A N 1
ATOM 698 C CA . ASN A 1 85 ? 2.639 -1.734 -12.229 1.00 82.62 85 ASN A CA 1
ATOM 699 C C . ASN A 1 85 ? 3.233 -2.333 -13.500 1.00 82.62 85 ASN A C 1
ATOM 701 O O . ASN A 1 85 ? 2.585 -2.311 -14.545 1.00 82.62 85 ASN A O 1
ATOM 705 N N . LYS A 1 86 ? 4.438 -2.904 -13.409 1.00 85.25 86 LYS A N 1
ATOM 706 C CA . LYS A 1 86 ? 5.078 -3.567 -14.544 1.00 85.25 86 LYS A CA 1
ATOM 707 C C . LYS A 1 86 ? 4.225 -4.719 -15.077 1.00 85.25 86 LYS A C 1
ATOM 709 O O . LYS A 1 86 ? 3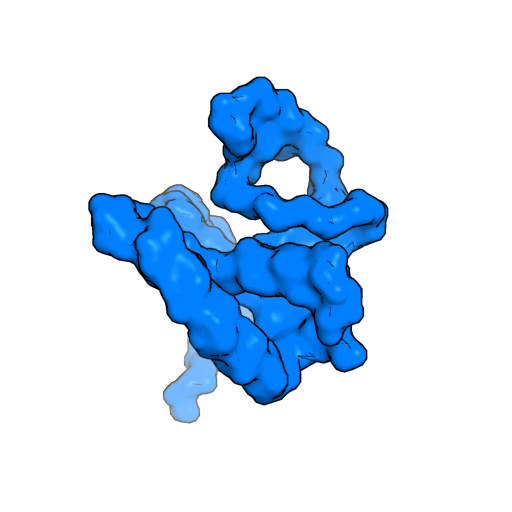.964 -4.772 -16.271 1.00 85.25 86 LYS A O 1
ATOM 714 N N . LEU A 1 87 ? 3.749 -5.611 -14.207 1.00 86.31 87 LEU A N 1
ATOM 715 C CA . LEU A 1 87 ? 2.950 -6.768 -14.633 1.00 86.31 87 LEU A CA 1
ATOM 716 C C . LEU A 1 87 ? 1.622 -6.380 -15.285 1.00 86.31 87 LEU A C 1
ATOM 718 O O . LEU A 1 87 ? 1.160 -7.082 -16.186 1.00 86.31 87 LEU A O 1
ATOM 722 N N . ILE A 1 88 ? 1.019 -5.280 -14.834 1.00 84.56 88 ILE A N 1
ATOM 723 C CA . ILE A 1 88 ? -0.191 -4.719 -15.441 1.00 84.56 88 ILE A CA 1
ATOM 724 C C . ILE A 1 88 ? 0.142 -4.085 -16.797 1.00 84.56 88 ILE A C 1
ATOM 726 O O . ILE A 1 88 ? -0.546 -4.364 -17.776 1.00 84.56 88 ILE A O 1
ATOM 730 N N . GLY A 1 89 ? 1.200 -3.269 -16.868 1.00 83.25 89 GLY A N 1
ATOM 731 C CA . GLY A 1 89 ? 1.640 -2.598 -18.097 1.00 83.25 89 GLY A CA 1
ATOM 732 C C . GLY A 1 89 ? 2.063 -3.571 -19.199 1.00 83.25 89 GLY A C 1
ATOM 733 O O . GLY A 1 89 ? 1.740 -3.359 -20.363 1.00 83.25 89 GLY A O 1
ATOM 734 N N . ASP A 1 90 ? 2.691 -4.685 -18.821 1.00 85.00 90 ASP A N 1
ATOM 735 C CA . ASP A 1 90 ? 3.077 -5.773 -19.726 1.00 85.00 90 ASP A CA 1
ATOM 736 C C . ASP A 1 90 ? 1.888 -6.688 -20.102 1.00 85.00 90 ASP A C 1
ATOM 738 O O . ASP A 1 90 ? 2.065 -7.679 -20.810 1.00 85.00 90 ASP A O 1
ATOM 742 N N . GLY A 1 91 ? 0.680 -6.437 -19.577 1.00 84.69 91 GLY A N 1
ATOM 743 C CA . GLY A 1 91 ? -0.509 -7.271 -19.803 1.00 84.69 91 GLY A CA 1
ATOM 744 C C . GLY A 1 91 ? -0.423 -8.687 -19.214 1.00 84.69 91 GLY A C 1
ATOM 745 O O . GLY A 1 91 ? -1.269 -9.536 -19.497 1.00 84.69 91 GLY A O 1
ATOM 746 N N . THR A 1 92 ? 0.587 -8.962 -18.385 1.00 84.19 92 THR A N 1
ATOM 747 C CA . THR A 1 92 ? 0.852 -10.290 -17.803 1.00 84.19 92 THR A CA 1
ATOM 748 C C . THR A 1 92 ? -0.100 -10.604 -16.645 1.00 84.19 92 THR A C 1
ATOM 750 O O . THR A 1 92 ? -0.404 -11.770 -16.371 1.00 84.19 92 THR A O 1
ATOM 753 N N . ALA A 1 93 ? -0.615 -9.571 -15.976 1.00 83.75 93 ALA A N 1
ATOM 754 C CA . ALA A 1 93 ? -1.558 -9.705 -14.878 1.00 83.75 93 ALA A CA 1
ATOM 755 C C . ALA A 1 93 ? -2.627 -8.613 -14.872 1.00 83.75 93 ALA A C 1
ATOM 757 O O . ALA A 1 93 ? -2.455 -7.545 -15.452 1.00 83.75 93 ALA A O 1
ATOM 758 N N . SER A 1 94 ? -3.724 -8.868 -14.156 1.00 79.75 94 SER A N 1
ATOM 759 C CA . SER A 1 94 ? -4.733 -7.855 -13.863 1.00 79.75 94 SER A CA 1
ATOM 760 C C . SER A 1 94 ? -4.853 -7.618 -12.362 1.00 79.75 94 SER A C 1
ATOM 762 O O . SER A 1 94 ? -4.742 -8.539 -11.548 1.00 79.75 94 SER A O 1
ATOM 764 N N . LEU A 1 95 ? -5.095 -6.362 -11.997 1.00 78.81 95 LEU A N 1
ATOM 765 C CA . LEU A 1 95 ? -5.333 -5.938 -10.625 1.00 78.81 95 LEU A CA 1
ATOM 766 C C . LEU A 1 95 ? -6.820 -5.675 -10.434 1.00 78.81 95 LEU A C 1
ATOM 768 O O . LEU A 1 95 ? -7.433 -4.924 -11.191 1.00 78.81 95 LEU A O 1
ATOM 772 N N . ARG A 1 96 ? -7.404 -6.281 -9.406 1.00 79.56 96 ARG A N 1
ATOM 773 C CA . ARG A 1 96 ? -8.734 -5.934 -8.921 1.00 79.56 96 ARG A CA 1
ATOM 774 C C . ARG A 1 96 ? -8.577 -5.149 -7.636 1.00 79.56 96 ARG A C 1
ATOM 776 O O . ARG A 1 96 ? -7.988 -5.648 -6.681 1.00 79.56 96 ARG A O 1
ATOM 783 N N . VAL A 1 97 ? -9.168 -3.963 -7.604 1.00 74.06 97 VAL A N 1
ATOM 784 C CA . VAL A 1 97 ? -9.230 -3.163 -6.384 1.00 74.06 97 VAL A CA 1
ATOM 785 C C . VAL A 1 97 ? -10.499 -3.489 -5.612 1.00 74.06 97 VAL A C 1
ATOM 787 O O . VAL A 1 97 ? -11.609 -3.411 -6.144 1.00 74.06 97 VAL A O 1
ATOM 790 N N . LEU A 1 98 ? -10.320 -3.890 -4.357 1.00 75.75 98 LEU A N 1
ATOM 791 C CA . LEU A 1 98 ? -11.395 -4.119 -3.404 1.00 75.75 98 LEU A CA 1
ATOM 792 C C . LEU A 1 98 ? -11.646 -2.844 -2.600 1.00 75.75 98 LEU A C 1
ATOM 794 O O . LEU A 1 98 ? -10.714 -2.183 -2.146 1.00 75.75 98 LEU A O 1
ATOM 798 N N . ARG A 1 99 ? -12.922 -2.493 -2.433 1.00 69.62 99 ARG A N 1
ATOM 799 C CA . ARG A 1 99 ? -13.357 -1.368 -1.600 1.00 69.62 99 ARG A CA 1
ATOM 800 C C . ARG A 1 99 ? -13.840 -1.917 -0.263 1.00 69.62 99 ARG A C 1
ATOM 802 O O . ARG A 1 99 ? -14.572 -2.904 -0.242 1.00 69.62 99 ARG A O 1
ATOM 809 N N . SER A 1 100 ? -13.467 -1.265 0.830 1.00 71.62 100 SER A N 1
ATOM 810 C CA . SER A 1 100 ? -13.994 -1.547 2.163 1.00 71.62 100 SER A CA 1
ATOM 811 C C . SER A 1 100 ? -14.400 -0.234 2.829 1.00 71.62 100 SER A C 1
ATOM 813 O O . SER A 1 100 ? -13.851 0.818 2.517 1.00 71.62 100 SER A O 1
ATOM 815 N N . ALA A 1 101 ? -15.396 -0.300 3.712 1.00 74.19 101 ALA A N 1
ATOM 816 C CA . ALA A 1 101 ? -15.830 0.832 4.529 1.00 74.19 101 ALA A CA 1
ATOM 817 C C . ALA A 1 101 ? -14.971 1.003 5.796 1.00 74.19 101 ALA A C 1
ATOM 819 O O . ALA A 1 101 ? -15.193 1.928 6.574 1.00 74.19 101 ALA A O 1
ATOM 820 N N . ALA A 1 102 ? -14.017 0.094 6.032 1.00 73.00 102 ALA A N 1
ATOM 821 C CA . ALA A 1 102 ? -13.115 0.184 7.169 1.00 73.00 102 ALA A CA 1
ATOM 822 C C . ALA A 1 102 ? -12.179 1.387 7.014 1.00 73.00 102 ALA A C 1
ATOM 824 O O . ALA A 1 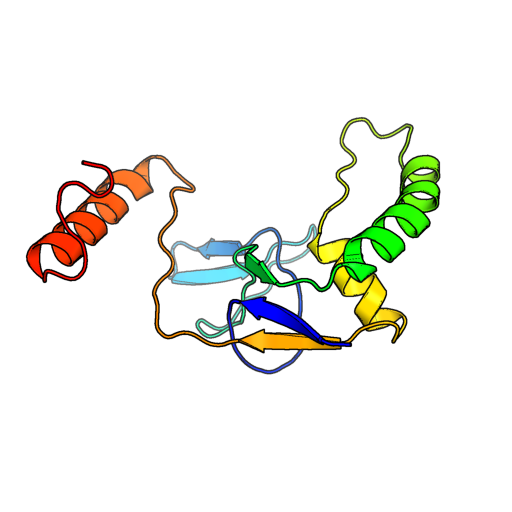102 ? -11.582 1.590 5.956 1.00 73.00 102 ALA A O 1
ATOM 825 N N . GLN A 1 103 ? -12.036 2.153 8.091 1.00 72.19 103 GLN A N 1
ATOM 826 C CA . GLN A 1 103 ? -11.066 3.233 8.159 1.00 72.19 103 GLN A CA 1
ATOM 827 C C . GLN A 1 103 ? -9.690 2.657 8.479 1.00 72.19 103 GLN A C 1
ATOM 829 O O . GLN A 1 103 ? -9.535 1.831 9.381 1.00 72.19 103 GLN A O 1
ATOM 834 N N . TRP A 1 104 ? -8.687 3.081 7.718 1.00 71.12 104 TRP A N 1
ATOM 835 C CA . TRP A 1 104 ? -7.307 2.752 8.026 1.00 71.12 104 TRP A CA 1
ATOM 836 C C . TRP A 1 104 ? -6.789 3.706 9.099 1.00 71.12 104 TRP A C 1
ATOM 838 O O . TRP A 1 104 ? -6.878 4.923 8.951 1.00 71.12 104 TRP A O 1
ATOM 848 N N . HIS A 1 105 ? -6.216 3.144 10.159 1.00 73.62 105 HIS A N 1
ATOM 849 C CA . HIS A 1 105 ? -5.489 3.902 11.165 1.00 73.62 105 HIS A CA 1
ATOM 850 C C . HIS A 1 105 ? -4.025 3.462 11.148 1.00 73.62 105 HIS A C 1
ATOM 852 O O . HIS A 1 105 ? -3.730 2.268 11.217 1.00 73.62 105 HIS A O 1
ATOM 858 N N . GLY A 1 106 ? -3.107 4.421 11.088 1.00 70.12 106 GLY A N 1
ATOM 859 C CA . GLY A 1 106 ? -1.674 4.173 11.157 1.00 70.12 106 GLY A CA 1
ATOM 860 C C . GLY A 1 106 ? -0.960 5.316 11.861 1.00 70.12 106 GLY A C 1
ATOM 861 O O . GLY A 1 106 ? -1.480 6.425 11.943 1.00 70.12 106 GLY A O 1
ATOM 862 N N . VAL A 1 107 ? 0.223 5.026 12.396 1.00 74.38 107 VAL A N 1
ATOM 863 C CA . VAL A 1 107 ? 1.091 6.030 13.018 1.00 74.38 107 VAL A CA 1
ATOM 864 C C . VAL A 1 107 ? 2.169 6.379 12.008 1.00 74.38 107 VAL A C 1
ATOM 866 O O . VAL A 1 107 ? 3.076 5.578 11.782 1.00 74.38 107 VAL A O 1
ATOM 869 N N . THR A 1 108 ? 2.056 7.551 11.389 1.00 72.50 108 THR A N 1
ATOM 870 C CA . THR A 1 108 ? 3.099 8.079 10.495 1.00 72.50 108 THR A CA 1
ATOM 871 C C . THR A 1 108 ? 3.976 9.063 11.259 1.00 72.50 108 THR A C 1
ATOM 873 O O . THR A 1 108 ? 5.202 9.039 11.145 1.00 72.50 108 THR A O 1
ATOM 876 N N . TYR A 1 109 ? 3.347 9.869 12.111 1.00 72.12 109 TYR A N 1
ATOM 877 C CA . TYR A 1 109 ? 3.985 10.813 13.013 1.00 72.12 109 TYR A CA 1
ATOM 878 C C . TYR A 1 109 ? 3.677 10.472 14.4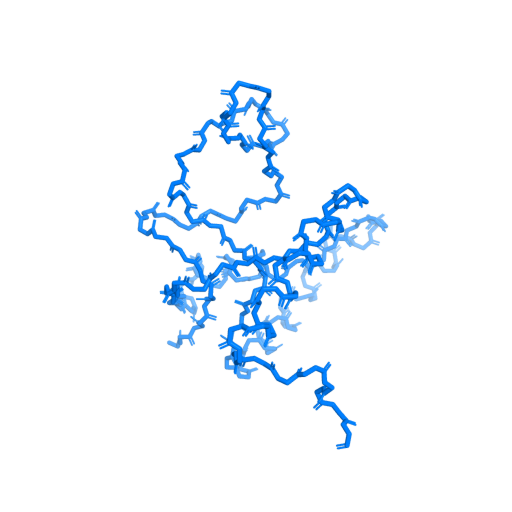72 1.00 72.12 109 TYR A C 1
ATOM 880 O O . TYR A 1 109 ? 2.730 9.750 14.785 1.00 72.12 109 TYR A O 1
ATOM 888 N N . LYS A 1 110 ? 4.490 10.979 15.404 1.00 74.81 110 LYS A N 1
ATOM 889 C CA . LYS A 1 110 ? 4.305 10.688 16.839 1.00 74.81 110 LYS A CA 1
ATOM 890 C C . LYS A 1 110 ? 2.971 11.234 17.350 1.00 74.81 110 LYS A C 1
ATOM 892 O O . LYS A 1 110 ? 2.365 10.654 18.249 1.00 74.81 110 LYS A O 1
ATOM 897 N N . GLU A 1 111 ? 2.530 12.324 16.745 1.00 80.88 111 GLU A N 1
ATOM 898 C CA . GLU A 1 111 ? 1.315 13.072 17.025 1.00 80.88 111 GLU A CA 1
ATOM 899 C C . GLU A 1 111 ? 0.047 12.296 16.636 1.00 80.88 111 GLU A C 1
ATOM 901 O O . GLU A 1 111 ? -1.018 12.586 17.172 1.00 80.88 111 GLU A O 1
ATOM 906 N N . ASP A 1 112 ? 0.155 11.262 15.793 1.00 79.38 112 ASP A N 1
ATOM 907 C CA . ASP A 1 112 ? -0.979 10.413 15.395 1.00 79.38 112 ASP A CA 1
ATOM 908 C C . ASP A 1 112 ? -1.374 9.419 16.502 1.00 79.38 112 ASP A C 1
ATOM 910 O O . ASP A 1 112 ? -2.491 8.894 16.536 1.00 79.38 112 ASP A O 1
ATOM 914 N N . LYS A 1 113 ? -0.458 9.143 17.442 1.00 83.62 113 LYS A N 1
ATOM 915 C CA . LYS A 1 113 ? -0.638 8.117 18.479 1.00 83.62 113 LYS A CA 1
ATOM 916 C C . LYS A 1 113 ? -1.863 8.356 19.380 1.00 83.62 113 LYS A C 1
ATOM 918 O O . LYS A 1 113 ? -2.589 7.387 19.607 1.00 83.62 113 LYS A O 1
ATOM 923 N N . PRO A 1 114 ? -2.128 9.570 19.908 1.00 88.56 114 PRO A N 1
ATOM 924 C CA . PRO A 1 114 ? -3.308 9.813 20.736 1.00 88.56 114 PRO A CA 1
ATOM 925 C C . PRO A 1 114 ? -4.619 9.548 19.988 1.00 88.56 114 PRO A C 1
ATOM 927 O O . PRO A 1 114 ? -5.521 8.928 20.548 1.00 88.56 114 PRO A O 1
ATOM 930 N N . ALA A 1 115 ? -4.704 9.947 18.714 1.00 85.06 115 ALA A N 1
ATOM 931 C CA . ALA A 1 115 ? -5.882 9.713 17.883 1.00 85.06 115 ALA A CA 1
ATOM 932 C C . ALA A 1 115 ? -6.090 8.216 17.594 1.00 85.06 115 ALA A C 1
ATOM 934 O O . ALA A 1 115 ? -7.208 7.712 17.717 1.00 85.06 115 ALA A O 1
ATOM 935 N N . LEU A 1 116 ? -5.012 7.482 17.291 1.00 86.75 116 LEU A N 1
ATOM 936 C CA . LEU A 1 116 ? -5.069 6.028 17.117 1.00 86.75 116 LEU A CA 1
ATOM 937 C C . LEU A 1 116 ? -5.549 5.325 18.393 1.00 86.75 116 LEU A C 1
ATOM 939 O O . LEU A 1 116 ? -6.424 4.464 18.328 1.00 86.75 116 LEU A O 1
ATOM 943 N N . MET A 1 117 ? -4.994 5.693 19.550 1.00 89.44 117 MET A N 1
ATOM 944 C CA . MET A 1 117 ? -5.409 5.119 20.830 1.00 89.44 117 MET A CA 1
ATOM 945 C C . MET A 1 117 ? -6.892 5.375 21.104 1.00 89.44 117 MET A C 1
ATOM 947 O O . MET A 1 117 ? -7.602 4.442 21.462 1.00 89.44 117 MET A O 1
ATOM 951 N N . ALA A 1 118 ? -7.372 6.602 20.884 1.00 91.44 118 ALA A N 1
ATOM 952 C CA . ALA A 1 118 ? -8.782 6.938 21.063 1.00 91.44 118 ALA A CA 1
ATOM 953 C C . ALA A 1 118 ? -9.702 6.099 20.157 1.00 91.44 118 ALA A C 1
ATOM 955 O O . ALA A 1 118 ? -10.726 5.607 20.627 1.00 91.44 118 ALA A O 1
ATOM 956 N N . SER A 1 119 ? -9.315 5.872 18.893 1.00 88.50 119 SER A N 1
ATOM 957 C CA . SER A 1 119 ? -10.065 4.996 17.980 1.00 88.50 119 SER A CA 1
ATOM 958 C C . SER A 1 119 ? -10.123 3.549 18.489 1.00 88.50 119 SER A C 1
ATOM 960 O O . SER A 1 119 ? -11.192 2.940 18.524 1.00 88.50 119 SER A O 1
ATOM 962 N N . ILE A 1 120 ? -8.994 2.999 18.955 1.00 90.75 120 ILE A N 1
ATOM 963 C CA . ILE A 1 120 ? -8.943 1.635 19.505 1.00 90.75 120 ILE A CA 1
ATOM 964 C C . ILE A 1 120 ? -9.828 1.505 20.750 1.00 90.75 120 ILE A C 1
ATOM 966 O O . ILE A 1 120 ? -10.604 0.554 20.842 1.00 90.75 120 ILE A O 1
ATOM 970 N N . GLU A 1 121 ? -9.750 2.454 21.687 1.00 93.81 121 GLU A N 1
ATOM 971 C CA . GLU A 1 121 ? -10.594 2.454 22.891 1.00 93.81 121 GLU A CA 1
ATOM 972 C C . GLU A 1 121 ? -12.085 2.517 22.543 1.00 93.81 121 GLU A C 1
ATOM 974 O O . GLU A 1 121 ? -12.877 1.770 23.117 1.00 93.81 121 GLU A O 1
ATOM 979 N N . ALA A 1 122 ? -12.468 3.344 21.564 1.00 92.81 122 ALA A N 1
ATOM 980 C CA . ALA A 1 122 ? -13.845 3.412 21.084 1.00 92.81 122 ALA A CA 1
ATOM 981 C C . ALA A 1 122 ? -14.307 2.067 20.503 1.00 92.81 122 ALA A C 1
ATOM 983 O O . ALA A 1 122 ? -15.370 1.573 20.868 1.00 92.81 122 ALA A O 1
ATOM 984 N N . MET A 1 123 ? -13.486 1.413 19.674 1.00 91.44 123 MET A N 1
ATOM 985 C CA . MET A 1 123 ? -13.834 0.105 19.108 1.00 91.44 123 MET A CA 1
ATOM 986 C C . MET A 1 123 ? -13.956 -0.999 20.173 1.00 91.44 123 MET A C 1
ATOM 988 O O . MET A 1 123 ? -14.778 -1.905 20.020 1.00 91.44 123 MET A O 1
ATOM 992 N N . ILE A 1 124 ? -13.172 -0.932 21.254 1.00 94.38 124 ILE A N 1
ATOM 993 C CA . ILE A 1 124 ? -13.300 -1.850 22.398 1.00 94.38 124 ILE A CA 1
ATOM 994 C C . ILE A 1 124 ? -14.583 -1.553 23.182 1.00 94.38 124 ILE A C 1
ATOM 996 O O . ILE A 1 124 ? -15.321 -2.479 23.514 1.00 94.38 124 ILE A O 1
ATOM 1000 N N . ALA A 1 125 ? -14.883 -0.278 23.448 1.00 94.50 125 ALA A N 1
ATOM 1001 C CA . ALA A 1 125 ? -16.099 0.138 24.148 1.00 94.50 125 ALA A CA 1
ATOM 1002 C C . ALA A 1 125 ? -17.378 -0.222 23.369 1.00 94.50 125 ALA A C 1
ATOM 1004 O O . ALA A 1 125 ? -18.379 -0.611 23.965 1.00 94.50 125 ALA A O 1
ATOM 1005 N N . GLU A 1 126 ? -17.324 -0.161 22.037 1.00 95.06 126 GLU A N 1
ATOM 1006 C CA . GLU A 1 126 ? -18.380 -0.624 21.128 1.00 95.06 126 GLU A CA 1
ATOM 1007 C C . GLU A 1 126 ? -18.489 -2.159 21.048 1.00 95.06 126 GLU A C 1
ATOM 1009 O O . GLU A 1 126 ? -19.384 -2.681 20.384 1.00 95.06 126 GLU A O 1
ATOM 1014 N N . GLY A 1 127 ? -17.580 -2.902 21.687 1.00 93.25 127 GLY A N 1
ATOM 1015 C CA . GLY A 1 127 ? -17.569 -4.364 21.685 1.00 93.25 127 GLY A CA 1
ATOM 1016 C C . GLY A 1 127 ? -17.114 -4.998 20.367 1.00 93.25 127 GLY A C 1
ATOM 1017 O O . GLY A 1 127 ? -17.251 -6.209 20.203 1.00 93.25 127 GLY A O 1
ATOM 1018 N N . LYS A 1 128 ? -16.556 -4.218 19.426 1.00 91.88 128 LYS A N 1
ATOM 1019 C CA . LYS A 1 128 ? -16.025 -4.743 18.152 1.00 91.88 128 LYS A CA 1
ATOM 1020 C C . LYS A 1 128 ? -14.792 -5.619 18.359 1.00 91.88 128 LYS A C 1
ATOM 1022 O O . LYS A 1 128 ? -14.579 -6.560 17.598 1.00 91.88 128 LYS A O 1
ATOM 1027 N N . TYR A 1 129 ? -13.997 -5.313 19.382 1.00 92.56 129 TYR A N 1
ATOM 1028 C CA . TYR A 1 129 ? -12.817 -6.085 19.762 1.00 92.56 129 TYR A CA 1
ATOM 1029 C C . TYR A 1 129 ? -12.769 -6.295 21.278 1.00 92.56 129 TYR A C 1
ATOM 1031 O O . TYR A 1 129 ? -13.160 -5.401 22.032 1.00 92.56 129 TYR A O 1
ATOM 1039 N N . PRO A 1 130 ? -12.258 -7.444 21.755 1.00 92.62 130 PRO A N 1
ATOM 1040 C CA . PRO A 1 130 ? -11.967 -7.624 23.169 1.00 92.62 130 PRO A CA 1
ATOM 1041 C C . PRO A 1 130 ? -10.775 -6.752 23.585 1.00 92.62 130 PRO A C 1
ATOM 1043 O O . PRO A 1 130 ? -9.882 -6.464 22.788 1.00 92.62 130 PRO A O 1
ATOM 1046 N N . ARG A 1 131 ? -10.733 -6.376 24.869 1.00 93.06 131 ARG A N 1
ATOM 1047 C CA . ARG A 1 131 ? -9.609 -5.634 25.468 1.00 93.06 131 ARG A CA 1
ATOM 1048 C C . ARG A 1 131 ? -8.276 -6.364 25.289 1.00 93.06 131 ARG A C 1
ATOM 1050 O O . ARG A 1 131 ? -7.270 -5.722 25.003 1.00 93.06 131 ARG A O 1
ATOM 1057 N N . ASP A 1 132 ? -8.302 -7.686 25.447 1.00 91.62 132 ASP A N 1
ATOM 1058 C CA . ASP A 1 132 ? -7.149 -8.570 25.329 1.00 91.62 132 ASP A CA 1
ATOM 1059 C C . ASP A 1 132 ? -7.369 -9.535 24.160 1.00 91.62 132 ASP A C 1
ATOM 1061 O O . ASP A 1 132 ? -8.228 -10.413 24.227 1.00 91.62 132 ASP A O 1
ATOM 1065 N N . LEU A 1 133 ? -6.600 -9.372 23.081 1.00 89.69 133 LEU A N 1
ATOM 1066 C CA . LEU A 1 133 ? -6.741 -10.183 21.863 1.00 89.69 133 LEU A CA 1
ATOM 1067 C C . LEU A 1 133 ? -6.108 -11.580 21.967 1.00 89.69 133 LEU A C 1
ATOM 1069 O O . LEU A 1 133 ? -6.492 -12.469 21.215 1.00 89.69 133 LEU A O 1
ATOM 1073 N N . TRP A 1 134 ? -5.136 -11.768 22.863 1.00 88.69 134 TRP A N 1
ATOM 1074 C CA . TRP A 1 134 ? -4.226 -12.926 22.859 1.00 88.69 134 TRP A CA 1
ATOM 1075 C C . TRP A 1 134 ? -4.121 -13.639 24.213 1.00 88.69 134 TRP A C 1
ATOM 1077 O O . TRP A 1 134 ? -3.052 -14.141 24.556 1.00 88.69 134 TRP A O 1
ATOM 1087 N N . LYS A 1 135 ? -5.189 -13.624 25.011 1.00 68.12 135 LYS A N 1
ATOM 1088 C CA . LYS A 1 135 ? -5.243 -14.425 26.242 1.00 68.12 135 LYS A CA 1
ATOM 1089 C C . LYS A 1 135 ? -5.311 -15.919 25.951 1.00 68.12 135 LYS A C 1
ATOM 1091 O O . LYS A 1 135 ? -5.987 -16.289 24.967 1.00 68.12 135 LYS A O 1
#

Foldseek 3Di:
DEKEFEKADDDDDDAQPDWDQDPVRWIWGDDPDDTDTDDPRDIYGPPDIDDDPCLVVQCVVVVVVVCVVCVVPPPDDDDPVVSVVVCVVVVVYYYDYDYDPDDDQDPPDPVSVVVSVVVVVVCCVVVVDPPDNDD

Organism: NCBI:txid408170

InterPro domains:
  IPR029044 Nucleotide-diphospho-sugar transferases [G3DSA:3.90.550.10] (17-134)

Sequence (135 aa):
KQFLLNFATQHGYTFYGRIKSTTDGKIVFHDGGADEVLAEDTPVSMNLFGFTPDFFVYSKEYFRTWFEANRENIKAEFYIPTMVNKLIGDGTASLRVLRSAAQWHGVTYKEDKPALMASIEAMIAEGKYPRDLWK

pLDDT: mean 76.5, std 16.42, range [28.73, 95.06]

Radius of gyration: 18.51 Å; chains: 1; bounding box: 44×42×46 Å

Secondary structure (DSSP, 8-state):
-EEEEE---SS-----S-EEE-TTS-EEE-SSSSPEEEPTT-----S-EE--THHHHHHHHHHHHHHHHHTT-TT----HHHHHHHHHHTTS-EEEEEP--PPP---SSGGGHHHHHHHHHHHHHTTSS-S-S--